Protein AF-A0A960JVF0-F1 (afdb_monomer_lite)

Radius of gyration: 34.91 Å; chains: 1; bounding box: 80×50×101 Å

Foldseek 3Di:
DADPVPRDDDDLCDQADPPPRHGDDNDDPPPPPDDDDDDDDDDDDDDDDDDDDDDDDDPPPPDPPPPDDDDPPDDPPDPDDPDPDDDDPPDDDDDDDDDDPPPDDDDPDDPDPDDDPPDPPPDPDPPPDPPPDPPDDPDPPPPDDDDPPPPDDDPDPDDDDDDDDDDDDDDDDDDDDDD

pLDDT: mean 71.37, std 14.47, range [44.56, 96.88]

Secondary structure (DSSP, 8-state):
-B-TTT--B--TT-SB-TTT-PBP-PPP------------PPP-----------PPPS--TTSGGGS----TTSSSSSSS------------PPPPPPPPTT-PPPPPPPTTS--PPPS---PPPPPPPPTT---PPPPPTT-PPPPPTT-PPPPPPPPPPPPPPPPPPPPPPPPPPP-

Structure (mmCIF, N/CA/C/O backbone):
data_AF-A0A960JVF0-F1
#
_entry.id   AF-A0A960JVF0-F1
#
loop_
_atom_site.group_PDB
_atom_site.id
_atom_site.type_symbol
_atom_site.label_atom_id
_atom_site.label_alt_id
_atom_site.label_comp_id
_atom_site.label_asym_id
_atom_site.label_entity_id
_atom_site.label_seq_id
_atom_site.pdbx_PDB_ins_code
_atom_site.Cartn_x
_atom_site.Cartn_y
_atom_site.Cartn_z
_atom_site.occupancy
_atom_site.B_iso_or_equiv
_atom_site.auth_seq_id
_atom_site.auth_comp_id
_atom_site.auth_asym_id
_atom_site.auth_atom_id
_atom_site.pdbx_PDB_model_num
ATOM 1 N N . MET A 1 1 ? 8.558 -15.688 9.186 1.00 89.00 1 MET A N 1
ATOM 2 C CA . MET A 1 1 ? 7.968 -14.568 9.962 1.00 89.00 1 MET A CA 1
ATOM 3 C C . MET A 1 1 ? 6.830 -13.890 9.194 1.00 89.00 1 MET A C 1
ATOM 5 O O . MET A 1 1 ? 6.878 -13.854 7.971 1.00 89.00 1 MET A O 1
ATOM 9 N N . LYS A 1 2 ? 5.817 -13.329 9.873 1.00 94.06 2 LYS A N 1
ATOM 10 C CA . LYS A 1 2 ? 4.730 -12.577 9.211 1.00 94.06 2 LYS A CA 1
ATOM 11 C C . LYS A 1 2 ? 4.978 -11.075 9.237 1.00 94.06 2 LYS A C 1
ATOM 13 O O . LYS A 1 2 ? 5.350 -10.525 10.271 1.00 94.06 2 LYS A O 1
ATOM 18 N N . CYS A 1 3 ? 4.739 -10.413 8.109 1.00 95.06 3 CYS A N 1
ATOM 19 C CA . CYS A 1 3 ? 4.830 -8.962 8.018 1.00 95.06 3 CYS A CA 1
ATOM 20 C C . CYS A 1 3 ? 3.724 -8.309 8.855 1.00 95.06 3 CYS A C 1
ATOM 22 O O . CYS A 1 3 ? 2.544 -8.586 8.656 1.00 95.06 3 CYS A O 1
ATOM 24 N N . THR A 1 4 ? 4.088 -7.392 9.748 1.00 93.44 4 THR A N 1
ATOM 25 C CA . THR A 1 4 ? 3.124 -6.647 10.574 1.00 93.44 4 THR A CA 1
ATOM 26 C C . THR A 1 4 ? 2.355 -5.587 9.787 1.00 93.44 4 THR A C 1
ATOM 28 O O . THR A 1 4 ? 1.308 -5.140 10.240 1.00 93.44 4 THR A O 1
ATOM 31 N N . SER A 1 5 ? 2.855 -5.189 8.611 1.00 94.44 5 SER A N 1
ATOM 32 C CA . SER A 1 5 ? 2.213 -4.181 7.759 1.00 94.44 5 SER A CA 1
ATOM 33 C C . SER A 1 5 ? 1.138 -4.776 6.845 1.00 94.44 5 SER A C 1
ATOM 35 O O . SER A 1 5 ? 0.071 -4.187 6.714 1.00 94.44 5 SER A O 1
ATOM 37 N N . CYS A 1 6 ? 1.392 -5.934 6.219 1.00 96.06 6 CYS A N 1
ATOM 38 C CA . CYS A 1 6 ? 0.473 -6.529 5.234 1.00 96.06 6 CYS A CA 1
ATOM 39 C C . CYS A 1 6 ? 0.026 -7.968 5.545 1.00 96.06 6 CYS A C 1
ATOM 41 O O . CYS A 1 6 ? -0.842 -8.496 4.857 1.00 96.06 6 CYS A O 1
ATOM 43 N N . GLY A 1 7 ? 0.607 -8.625 6.553 1.00 95.81 7 GLY A N 1
ATOM 44 C CA . GLY A 1 7 ? 0.253 -9.992 6.950 1.00 95.81 7 GLY A CA 1
ATOM 45 C C . GLY A 1 7 ? 0.878 -11.113 6.112 1.00 95.81 7 GLY A C 1
ATOM 46 O O . GLY A 1 7 ? 0.667 -12.278 6.442 1.00 95.81 7 GLY A O 1
ATOM 47 N N . ALA A 1 8 ? 1.656 -10.794 5.071 1.00 96.88 8 ALA A N 1
ATOM 48 C CA . ALA A 1 8 ? 2.312 -11.795 4.232 1.00 96.88 8 ALA A CA 1
ATOM 49 C C . ALA A 1 8 ? 3.371 -12.604 5.002 1.00 96.88 8 ALA A C 1
ATOM 51 O O . ALA A 1 8 ? 4.099 -12.066 5.845 1.00 96.88 8 ALA A O 1
ATOM 52 N N . ASP A 1 9 ? 3.492 -13.887 4.670 1.00 96.69 9 ASP A N 1
ATOM 53 C CA . ASP A 1 9 ? 4.544 -14.770 5.171 1.00 96.69 9 ASP A CA 1
ATOM 54 C C . ASP A 1 9 ? 5.868 -14.504 4.433 1.00 96.69 9 ASP A C 1
ATOM 56 O O . ASP A 1 9 ? 5.905 -14.414 3.208 1.00 96.69 9 ASP A O 1
ATOM 60 N N . ASN A 1 10 ? 6.952 -14.325 5.189 1.00 94.62 10 ASN A N 1
ATOM 61 C CA . ASN A 1 10 ? 8.300 -14.036 4.690 1.00 94.62 10 ASN A CA 1
ATOM 62 C C . ASN A 1 10 ? 9.334 -14.921 5.402 1.00 94.62 10 ASN A C 1
ATOM 64 O O . ASN A 1 10 ? 9.090 -15.404 6.514 1.00 94.62 10 ASN A O 1
ATOM 68 N N . ASP A 1 11 ? 10.500 -15.103 4.783 1.00 93.31 11 ASP A N 1
ATOM 69 C CA . ASP A 1 11 ? 11.630 -15.819 5.381 1.00 93.31 11 ASP A CA 1
ATOM 70 C C . ASP A 1 11 ? 12.202 -15.051 6.588 1.00 93.31 11 ASP A C 1
ATOM 72 O O . ASP A 1 11 ? 12.165 -13.821 6.615 1.00 93.31 11 ASP A O 1
ATOM 76 N N . GLU A 1 12 ? 12.726 -15.751 7.595 1.00 88.94 12 GLU A N 1
ATOM 77 C CA . GLU A 1 12 ? 13.279 -15.121 8.808 1.00 88.94 12 GLU A CA 1
ATOM 78 C C . GLU A 1 12 ? 14.590 -14.361 8.551 1.00 88.94 12 GLU A C 1
ATOM 80 O O . GLU A 1 12 ? 14.943 -13.461 9.310 1.00 88.94 12 GLU A O 1
ATOM 85 N N . SER A 1 13 ? 15.287 -14.669 7.453 1.00 87.38 13 SER A N 1
ATOM 86 C CA . SER A 1 13 ? 16.479 -13.934 7.011 1.00 87.38 13 SER A CA 1
ATOM 87 C C . SER A 1 13 ? 16.157 -12.654 6.220 1.00 87.38 13 SER A C 1
ATOM 89 O O . SER A 1 13 ? 17.052 -11.847 5.939 1.00 87.38 13 SER A O 1
ATOM 91 N N . SER A 1 14 ? 14.886 -12.441 5.854 1.00 90.75 14 SER A N 1
ATOM 92 C CA . SER A 1 14 ? 14.471 -11.307 5.024 1.00 90.75 14 SER A CA 1
ATOM 93 C C . SER A 1 14 ? 14.465 -10.001 5.817 1.00 90.75 14 SER A C 1
ATOM 95 O O . SER A 1 14 ? 13.729 -9.842 6.784 1.00 90.75 14 SER A O 1
ATOM 97 N N . LYS A 1 15 ? 15.240 -9.014 5.352 1.00 92.19 15 LYS A N 1
ATOM 98 C CA . LYS A 1 15 ? 15.258 -7.655 5.927 1.00 92.19 15 LYS A CA 1
ATOM 99 C C . LYS A 1 15 ? 14.008 -6.834 5.577 1.00 92.19 15 LYS A C 1
ATOM 101 O O . LYS A 1 15 ? 13.645 -5.913 6.304 1.00 92.19 15 LYS A O 1
ATOM 106 N N . PHE A 1 16 ? 13.343 -7.165 4.470 1.00 95.56 16 PHE A N 1
ATOM 107 C CA . PHE A 1 16 ? 12.165 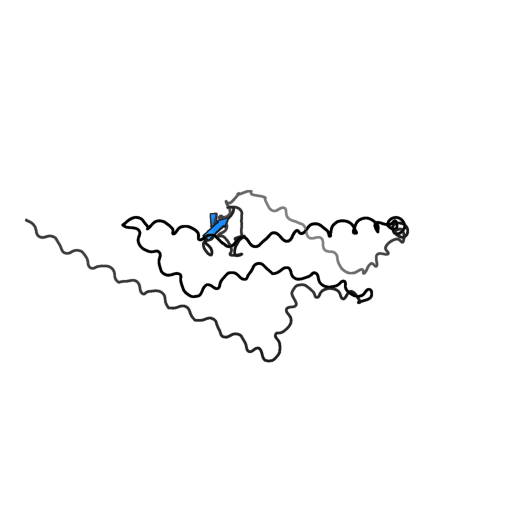-6.460 3.959 1.00 95.56 16 PHE A CA 1
ATOM 108 C C . PHE A 1 16 ? 11.098 -7.452 3.504 1.00 95.56 16 PHE A C 1
ATOM 110 O O . PHE A 1 16 ? 11.411 -8.571 3.100 1.00 95.56 16 PHE A O 1
ATOM 117 N N . CYS A 1 17 ? 9.835 -7.032 3.544 1.00 96.50 17 CYS A N 1
ATOM 118 C CA . CYS A 1 17 ? 8.728 -7.832 3.051 1.00 96.50 17 CYS A CA 1
ATOM 119 C C . CYS A 1 17 ? 8.708 -7.844 1.520 1.00 96.50 17 CYS A C 1
ATOM 121 O O . CYS A 1 17 ? 8.598 -6.788 0.898 1.00 96.50 17 CYS A O 1
ATOM 123 N N . LEU A 1 18 ? 8.719 -9.030 0.910 1.00 95.44 18 LEU A N 1
ATOM 124 C CA . LEU A 1 18 ? 8.698 -9.174 -0.552 1.00 95.44 18 LEU A CA 1
ATOM 125 C C . LEU A 1 18 ? 7.349 -8.794 -1.184 1.00 95.44 18 LEU A C 1
ATOM 127 O O . LEU A 1 18 ? 7.282 -8.557 -2.384 1.00 95.44 18 LEU A O 1
ATOM 131 N N . ALA A 1 19 ? 6.280 -8.717 -0.386 1.00 96.69 19 ALA A N 1
ATOM 132 C CA . ALA A 1 19 ? 4.948 -8.361 -0.868 1.00 96.69 19 ALA A CA 1
ATOM 133 C C . ALA A 1 19 ? 4.690 -6.845 -0.877 1.00 96.69 19 ALA A C 1
ATOM 135 O O . ALA A 1 19 ? 4.054 -6.342 -1.797 1.00 96.69 19 ALA A O 1
ATOM 136 N N . CYS A 1 20 ? 5.146 -6.110 0.146 1.00 96.62 20 CYS A N 1
ATOM 137 C CA . CYS A 1 20 ? 4.831 -4.681 0.302 1.00 96.62 20 CYS A CA 1
ATOM 138 C C . CYS A 1 20 ? 6.050 -3.767 0.488 1.00 96.62 20 CYS A C 1
ATOM 140 O O . CYS A 1 20 ? 5.884 -2.555 0.592 1.00 96.62 20 CYS A O 1
ATOM 142 N N . GLY A 1 21 ? 7.263 -4.319 0.573 1.00 95.00 21 GLY A N 1
ATOM 143 C CA . GLY A 1 21 ? 8.505 -3.559 0.743 1.00 95.00 21 GLY A CA 1
ATOM 144 C C . GLY A 1 21 ? 8.756 -3.013 2.153 1.00 95.00 21 GLY A C 1
ATOM 145 O O . GLY A 1 21 ? 9.802 -2.417 2.393 1.00 95.00 21 GLY A O 1
ATOM 146 N N . SER A 1 22 ? 7.839 -3.209 3.107 1.00 95.56 22 SER A N 1
ATOM 147 C CA . SER A 1 22 ? 8.022 -2.743 4.488 1.00 95.56 22 SER A CA 1
ATOM 148 C C . SER A 1 22 ? 9.182 -3.473 5.165 1.00 95.56 22 SER A C 1
ATOM 150 O O . SER A 1 22 ? 9.319 -4.690 5.022 1.00 95.56 22 SER A O 1
ATOM 152 N N . ALA A 1 23 ? 9.999 -2.743 5.926 1.00 94.25 23 ALA A N 1
ATOM 153 C CA . ALA A 1 23 ? 11.074 -3.336 6.712 1.00 94.25 23 ALA A CA 1
ATOM 154 C C . ALA A 1 23 ? 10.501 -4.342 7.717 1.00 94.25 23 ALA A C 1
ATOM 156 O O . ALA A 1 23 ? 9.546 -4.048 8.441 1.00 94.25 23 ALA A O 1
ATOM 157 N N . LEU A 1 24 ? 11.080 -5.537 7.737 1.00 91.94 24 LEU A N 1
ATOM 158 C CA . LEU A 1 24 ? 10.789 -6.532 8.756 1.00 91.94 24 LEU A CA 1
ATOM 159 C C . LEU A 1 24 ? 11.739 -6.266 9.921 1.00 91.94 24 LEU A C 1
ATOM 161 O O . LEU A 1 24 ? 12.897 -5.915 9.700 1.00 91.94 24 LEU A O 1
ATOM 165 N N . ALA A 1 25 ? 11.238 -6.361 11.155 1.00 81.00 25 ALA A N 1
ATOM 166 C CA . ALA A 1 25 ? 12.070 -6.172 12.337 1.00 81.00 25 ALA A CA 1
ATOM 167 C C . ALA A 1 25 ? 13.251 -7.145 12.242 1.00 81.00 25 ALA A C 1
ATOM 169 O O . ALA A 1 25 ? 13.046 -8.359 12.227 1.00 81.00 25 ALA A O 1
ATOM 170 N N . ALA A 1 26 ? 14.454 -6.594 12.064 1.00 72.94 26 ALA A N 1
ATOM 171 C CA . ALA A 1 26 ? 15.650 -7.390 11.862 1.00 72.94 26 ALA A CA 1
ATOM 172 C C . ALA A 1 26 ? 15.831 -8.309 13.076 1.00 72.94 26 ALA A C 1
ATOM 174 O O . ALA A 1 26 ? 15.629 -7.840 14.202 1.00 72.94 26 ALA A O 1
ATOM 175 N N . PRO A 1 27 ? 16.195 -9.589 12.879 1.00 63.22 27 PRO A N 1
ATOM 176 C CA . PRO A 1 27 ? 16.594 -10.416 14.005 1.00 63.22 27 PRO A CA 1
ATOM 177 C C . PRO A 1 27 ? 17.737 -9.686 14.712 1.00 63.22 27 PRO A C 1
ATOM 179 O O . PRO A 1 27 ? 18.689 -9.257 14.050 1.00 63.22 27 PRO A O 1
ATOM 182 N N . GLU A 1 28 ? 17.596 -9.464 16.023 1.00 63.00 28 GLU A N 1
ATOM 183 C CA . GLU A 1 28 ? 18.642 -8.813 16.808 1.00 63.00 28 GLU A CA 1
ATOM 184 C C . GLU A 1 28 ? 19.957 -9.545 16.530 1.00 63.00 28 GLU A C 1
ATOM 186 O O . GLU A 1 28 ? 19.967 -10.783 16.547 1.00 63.00 28 GLU A O 1
ATOM 191 N N . PRO A 1 29 ? 21.032 -8.820 16.169 1.00 62.38 29 PRO A N 1
ATOM 192 C CA . PRO A 1 29 ? 22.282 -9.453 15.807 1.00 62.38 29 PRO A CA 1
ATOM 193 C C . PRO A 1 29 ? 22.738 -10.263 17.012 1.00 62.38 29 PRO A C 1
ATOM 195 O O . PRO A 1 29 ? 23.089 -9.709 18.050 1.00 62.38 29 PRO A O 1
ATOM 198 N N . VAL A 1 30 ? 22.684 -11.587 16.876 1.00 59.97 30 VAL A N 1
ATOM 199 C CA . VAL A 1 30 ? 23.294 -12.496 17.834 1.00 59.97 30 VAL A CA 1
ATOM 200 C C . VAL A 1 30 ? 24.766 -12.110 17.837 1.00 59.97 30 VAL A C 1
ATOM 202 O O . VAL A 1 30 ? 25.435 -12.262 16.816 1.00 59.97 30 VAL A O 1
ATOM 205 N N . GLU A 1 31 ? 25.222 -11.498 18.929 1.00 60.38 31 GLU A N 1
ATOM 206 C CA . GLU A 1 31 ? 26.589 -11.020 19.092 1.00 60.38 31 GLU A CA 1
ATOM 207 C C . GLU A 1 31 ? 27.537 -12.215 18.967 1.00 60.38 31 GLU A C 1
ATOM 209 O O . GLU A 1 31 ? 27.824 -12.920 19.935 1.00 60.38 31 GLU A O 1
ATOM 214 N N . VAL A 1 32 ? 28.017 -12.480 17.750 1.00 59.12 32 VAL A N 1
ATOM 215 C CA . VAL A 1 32 ? 29.177 -13.340 17.551 1.00 59.12 32 VAL A CA 1
ATOM 216 C C . VAL A 1 32 ? 30.364 -12.499 17.990 1.00 59.12 32 VAL A C 1
ATOM 218 O O . VAL A 1 32 ? 30.940 -11.736 17.218 1.00 59.12 32 VAL A O 1
ATOM 221 N N . ALA A 1 33 ? 30.652 -12.583 19.286 1.00 60.66 33 ALA A N 1
ATOM 222 C CA . ALA A 1 33 ? 31.862 -12.078 19.897 1.00 60.66 33 ALA A CA 1
ATOM 223 C C . ALA A 1 33 ? 33.066 -12.809 19.284 1.00 60.66 33 ALA A C 1
ATOM 225 O O . ALA A 1 33 ? 33.525 -13.819 19.813 1.00 60.66 33 ALA A O 1
ATOM 226 N N . GLU A 1 34 ? 33.572 -12.309 18.160 1.00 62.91 34 GLU A N 1
ATOM 227 C CA . GLU A 1 34 ? 34.904 -12.650 17.676 1.00 62.91 34 GLU A CA 1
ATOM 228 C C . GLU A 1 34 ? 35.796 -11.418 17.813 1.00 62.91 34 GLU A C 1
ATOM 230 O O . GLU A 1 34 ? 35.725 -10.444 17.064 1.00 62.91 34 GLU A O 1
ATOM 235 N N . VAL A 1 35 ? 36.594 -11.467 18.875 1.00 59.81 35 VAL A N 1
ATOM 236 C CA . VAL A 1 35 ? 37.680 -10.551 19.195 1.00 59.81 35 VAL A CA 1
ATOM 237 C C . VAL A 1 35 ? 38.723 -10.654 18.084 1.00 59.81 35 VAL A C 1
ATOM 239 O O . VAL A 1 35 ? 39.473 -11.626 18.037 1.00 59.81 35 VAL A O 1
ATOM 242 N N . VAL A 1 36 ? 38.796 -9.655 17.206 1.00 65.69 36 VAL A N 1
ATOM 243 C CA . VAL A 1 36 ? 39.961 -9.460 16.336 1.00 65.69 36 VAL A CA 1
ATOM 244 C C . VAL A 1 36 ? 40.635 -8.166 16.767 1.00 65.69 36 VAL A C 1
ATOM 246 O O . VAL A 1 36 ? 40.089 -7.075 16.610 1.00 65.69 36 VAL A O 1
ATOM 249 N N . GLU A 1 37 ? 41.798 -8.316 17.395 1.00 65.62 37 GLU A N 1
ATOM 250 C CA . GLU A 1 37 ? 42.626 -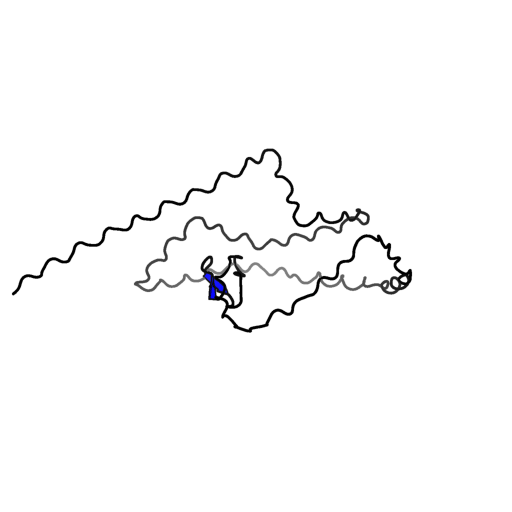7.216 17.876 1.00 65.62 37 GLU A CA 1
ATOM 251 C C . GLU A 1 37 ? 43.060 -6.310 16.706 1.00 65.62 37 GLU A C 1
ATOM 253 O O . GLU A 1 37 ? 43.423 -6.815 15.638 1.00 65.62 37 GLU A O 1
ATOM 258 N N . PRO A 1 38 ? 43.022 -4.975 16.866 1.00 67.06 38 PRO A N 1
ATOM 259 C CA . PRO A 1 38 ? 43.378 -4.049 15.800 1.00 67.06 38 PRO A CA 1
ATOM 260 C C . PRO A 1 38 ? 44.885 -4.100 15.525 1.00 67.06 38 PRO A C 1
ATOM 262 O O . PRO A 1 38 ? 45.700 -3.723 16.364 1.00 67.06 38 PRO A O 1
ATOM 265 N N . VAL A 1 39 ? 45.256 -4.542 14.322 1.00 61.75 39 VAL A N 1
ATOM 266 C CA . VAL A 1 39 ? 46.612 -4.371 13.791 1.00 61.75 39 VAL A CA 1
ATOM 267 C C . VAL A 1 39 ? 46.744 -2.930 13.299 1.00 61.75 39 VAL A C 1
ATOM 269 O O . VAL A 1 39 ? 46.011 -2.501 12.407 1.00 61.75 39 VAL A O 1
ATOM 272 N N . GLU A 1 40 ? 47.661 -2.179 13.905 1.00 64.50 40 GLU A N 1
ATOM 273 C CA . GLU A 1 40 ? 47.968 -0.789 13.564 1.00 64.50 40 GLU A CA 1
ATOM 274 C C . GLU A 1 40 ? 48.508 -0.695 12.127 1.00 64.50 40 GLU A C 1
ATOM 276 O O . GLU A 1 40 ? 49.571 -1.229 11.801 1.00 64.50 40 GLU A O 1
ATOM 281 N N . VAL A 1 41 ? 47.763 -0.019 11.250 1.00 59.31 41 VAL A N 1
ATOM 282 C CA . VAL A 1 41 ? 48.216 0.332 9.902 1.00 59.31 41 VAL A CA 1
ATOM 283 C C . VAL A 1 41 ? 49.022 1.623 9.963 1.00 59.31 41 VAL A C 1
ATOM 285 O O . VAL A 1 41 ? 48.520 2.675 10.343 1.00 59.31 41 VAL A O 1
ATOM 288 N N . VAL A 1 42 ? 50.296 1.506 9.600 1.00 53.94 42 VAL A N 1
ATOM 289 C CA . VAL A 1 42 ? 51.251 2.606 9.472 1.00 53.94 42 VAL A CA 1
ATOM 290 C C . VAL A 1 42 ? 50.911 3.418 8.222 1.00 53.94 42 VAL A C 1
ATOM 292 O O . VAL A 1 42 ? 50.885 2.875 7.116 1.00 53.94 42 VAL A O 1
ATOM 295 N N . ASP A 1 43 ? 50.672 4.716 8.405 1.00 59.69 43 ASP A N 1
ATOM 296 C CA . ASP A 1 43 ? 50.515 5.711 7.348 1.00 59.69 43 ASP A CA 1
ATOM 297 C C . ASP A 1 43 ? 51.709 5.725 6.379 1.00 59.69 43 ASP A C 1
ATOM 299 O O . ASP A 1 43 ? 52.855 5.973 6.765 1.00 59.69 43 ASP A O 1
ATOM 303 N N . ALA A 1 44 ? 51.419 5.523 5.091 1.00 51.47 44 ALA A N 1
ATOM 304 C CA . ALA A 1 44 ? 52.325 5.808 3.985 1.00 51.47 44 ALA A CA 1
ATOM 305 C C . ALA A 1 44 ? 51.641 6.762 2.996 1.00 51.47 44 ALA A C 1
ATOM 307 O O . ALA A 1 44 ? 50.932 6.371 2.072 1.00 51.47 44 ALA A O 1
ATOM 308 N N . ASP A 1 45 ? 51.890 8.039 3.252 1.00 61.84 45 ASP A N 1
ATOM 309 C CA . ASP A 1 45 ? 51.702 9.210 2.403 1.00 61.84 45 ASP A CA 1
ATOM 310 C C . ASP A 1 45 ? 52.385 9.051 1.021 1.00 61.84 45 ASP A C 1
ATOM 312 O O . ASP A 1 45 ? 53.575 8.722 0.974 1.00 61.84 45 ASP A O 1
ATOM 316 N N . LYS A 1 46 ? 51.676 9.302 -0.098 1.00 55.94 46 LYS A N 1
ATOM 317 C CA . LYS A 1 46 ? 52.228 9.901 -1.345 1.00 55.94 46 LYS A CA 1
ATOM 318 C C . LYS A 1 46 ? 51.163 10.117 -2.449 1.00 55.94 46 LYS A C 1
ATOM 320 O O . LYS A 1 46 ? 50.166 9.405 -2.470 1.00 55.94 46 LYS A O 1
ATOM 325 N N . PRO A 1 47 ? 51.359 11.081 -3.380 1.00 63.31 47 PRO A N 1
ATOM 326 C CA . PRO A 1 47 ? 50.302 11.989 -3.820 1.00 63.31 47 PRO A CA 1
ATOM 327 C C . PRO A 1 47 ? 50.034 11.977 -5.342 1.00 63.31 47 PRO A C 1
ATOM 329 O O . PRO A 1 47 ? 50.768 11.368 -6.110 1.00 63.31 47 PRO A O 1
ATOM 332 N N . SER A 1 48 ? 48.989 12.724 -5.718 1.00 58.97 48 SER A N 1
ATOM 333 C CA . SER A 1 48 ? 48.789 13.546 -6.931 1.00 58.97 48 SER A CA 1
ATOM 334 C C . SER A 1 48 ? 49.184 13.048 -8.335 1.00 58.97 48 SER A C 1
ATOM 336 O O . SER A 1 48 ? 50.351 12.825 -8.637 1.00 58.97 48 SER A O 1
ATOM 338 N N . ASP A 1 49 ? 48.171 13.129 -9.209 1.00 57.47 49 ASP A N 1
ATOM 339 C CA . ASP A 1 49 ? 48.188 13.491 -10.637 1.00 57.47 49 ASP A CA 1
ATOM 340 C C . ASP A 1 49 ? 48.958 12.616 -11.643 1.00 57.47 49 ASP A C 1
ATOM 342 O O . ASP A 1 49 ? 50.168 12.737 -11.807 1.00 57.47 49 ASP A O 1
ATOM 346 N N . ALA A 1 50 ? 48.204 11.878 -12.468 1.00 44.56 50 ALA A N 1
ATOM 347 C CA . ALA A 1 50 ? 48.484 11.731 -13.901 1.00 44.56 50 ALA A CA 1
ATOM 348 C C . ALA A 1 50 ? 47.246 11.207 -14.652 1.00 44.56 50 ALA A C 1
ATOM 350 O O . ALA A 1 50 ? 46.799 10.079 -14.449 1.00 44.56 50 ALA A O 1
ATOM 351 N N . ALA A 1 51 ? 46.713 12.029 -15.558 1.00 54.22 51 ALA A N 1
ATOM 352 C CA . ALA A 1 51 ? 45.798 11.602 -16.606 1.00 54.22 51 ALA A CA 1
ATOM 353 C C . ALA A 1 51 ? 46.532 10.640 -17.556 1.00 54.22 51 ALA A C 1
ATOM 355 O O . ALA A 1 51 ? 47.439 11.049 -18.279 1.00 54.22 51 ALA A O 1
ATOM 356 N N . GLY A 1 52 ? 46.148 9.364 -17.538 1.00 44.66 52 GLY A N 1
ATOM 357 C CA . GLY A 1 52 ? 46.608 8.353 -18.485 1.00 44.66 52 GLY A CA 1
ATOM 358 C C . GLY A 1 52 ? 45.488 7.995 -19.453 1.00 44.66 52 GLY A C 1
ATOM 359 O O . GLY A 1 52 ? 44.566 7.273 -19.086 1.00 44.66 52 GLY A O 1
ATOM 360 N N . SER A 1 53 ? 45.577 8.503 -20.683 1.00 53.12 53 SER A N 1
ATOM 361 C CA . SER A 1 53 ? 44.878 7.937 -21.839 1.00 53.12 53 SER A CA 1
ATOM 362 C C . SER A 1 53 ? 45.380 6.507 -22.020 1.00 53.12 53 SER A C 1
ATOM 364 O O . SER A 1 53 ? 46.566 6.305 -22.276 1.00 53.1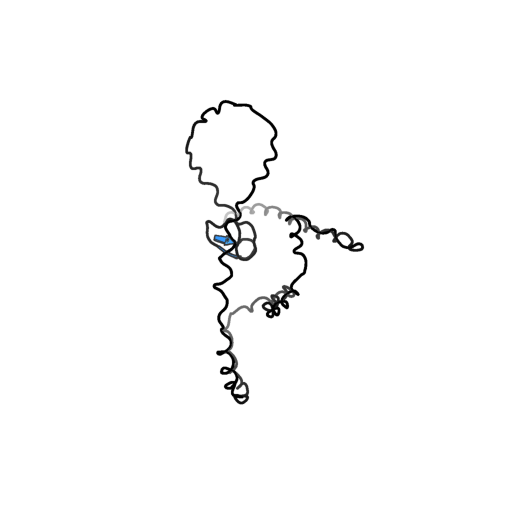2 53 SER A O 1
ATOM 366 N N . VAL A 1 54 ? 44.508 5.520 -21.847 1.00 55.91 54 VAL A N 1
ATOM 367 C CA . VAL A 1 54 ? 44.817 4.128 -22.176 1.00 55.91 54 VAL A CA 1
ATOM 368 C C . VAL A 1 54 ? 44.347 3.908 -23.609 1.00 55.91 54 VAL A C 1
ATOM 370 O O . VAL A 1 54 ? 43.147 3.888 -23.873 1.00 55.91 54 VAL A O 1
ATOM 373 N N . GLU A 1 55 ? 45.297 3.813 -24.539 1.00 50.81 55 GLU A N 1
ATOM 374 C CA . GLU A 1 55 ? 45.043 3.358 -25.906 1.00 50.81 55 GLU A CA 1
ATOM 375 C C . GLU A 1 55 ? 44.601 1.888 -25.862 1.00 50.81 55 GLU A C 1
ATOM 377 O O . GLU A 1 55 ? 45.318 1.027 -25.349 1.00 50.81 55 GLU A O 1
ATOM 382 N N . LEU A 1 56 ? 43.393 1.609 -26.360 1.00 68.12 56 LEU A N 1
ATOM 383 C CA . LEU A 1 56 ? 42.918 0.246 -26.597 1.00 68.12 56 LEU A CA 1
ATOM 384 C C . LEU A 1 56 ? 43.531 -0.280 -27.911 1.00 68.12 56 LEU A C 1
ATOM 386 O O . LEU A 1 56 ? 43.502 0.448 -28.903 1.00 68.12 56 LEU A O 1
ATOM 390 N N . PRO A 1 57 ? 44.054 -1.519 -27.950 1.00 61.22 57 PRO A N 1
ATOM 391 C CA . PRO A 1 57 ? 44.593 -2.116 -29.170 1.00 61.22 57 PRO A CA 1
ATOM 392 C C . PRO A 1 57 ? 43.502 -2.519 -30.181 1.00 61.22 57 PRO A C 1
ATOM 394 O O . PRO A 1 57 ? 42.420 -2.975 -29.815 1.00 61.22 57 PRO A O 1
ATOM 397 N N . ASP A 1 58 ? 43.854 -2.375 -31.459 1.00 61.19 58 ASP A N 1
ATOM 398 C CA . ASP A 1 58 ? 43.037 -2.432 -32.686 1.00 61.19 58 ASP A CA 1
ATOM 399 C C . ASP A 1 58 ? 42.690 -3.864 -33.180 1.00 61.19 58 ASP A C 1
ATOM 401 O O . ASP A 1 58 ? 42.463 -4.080 -34.362 1.00 61.19 58 ASP A O 1
ATOM 405 N N . GLU A 1 59 ? 42.655 -4.880 -32.310 1.00 58.03 59 GLU A N 1
ATOM 406 C CA . GLU A 1 59 ? 42.463 -6.295 -32.714 1.00 58.03 59 GLU A CA 1
ATOM 407 C C . GLU A 1 59 ? 41.042 -6.836 -32.441 1.00 58.03 59 GLU A C 1
ATOM 409 O O . GLU A 1 59 ? 40.863 -7.881 -31.818 1.00 58.03 59 GLU A O 1
ATOM 414 N N . LEU A 1 60 ? 39.997 -6.135 -32.893 1.00 55.91 60 LEU A N 1
ATOM 415 C CA . LEU A 1 60 ? 38.605 -6.628 -32.813 1.00 55.91 60 LEU A CA 1
ATOM 416 C C . LEU A 1 60 ? 37.840 -6.573 -34.152 1.00 55.91 60 LEU A C 1
ATOM 418 O O . LEU A 1 60 ? 36.614 -6.638 -34.161 1.00 55.91 60 LEU A O 1
ATOM 422 N N . ALA A 1 61 ? 38.540 -6.487 -35.287 1.00 56.91 61 ALA A N 1
ATOM 423 C CA . ALA A 1 61 ? 37.921 -6.248 -36.595 1.00 56.91 61 ALA A CA 1
ATOM 424 C C . ALA A 1 61 ? 37.324 -7.480 -37.320 1.00 56.91 61 ALA A C 1
ATOM 426 O O . ALA A 1 61 ? 36.721 -7.296 -38.370 1.00 56.91 61 ALA A O 1
ATOM 427 N N . ASP A 1 62 ? 37.412 -8.708 -36.790 1.00 57.59 62 ASP A N 1
ATOM 428 C CA . ASP A 1 62 ? 37.113 -9.925 -37.582 1.00 57.59 62 ASP A CA 1
ATOM 429 C C . ASP A 1 62 ? 35.994 -10.840 -37.031 1.00 57.59 62 ASP A C 1
ATOM 431 O O . ASP A 1 62 ? 35.976 -12.036 -37.315 1.00 57.59 62 ASP A O 1
ATOM 435 N N . VAL A 1 63 ? 35.037 -10.330 -36.241 1.00 58.03 63 VAL A N 1
ATOM 436 C CA . VAL A 1 63 ? 33.942 -11.171 -35.682 1.00 58.03 63 VAL A CA 1
ATOM 437 C C . VAL A 1 63 ? 32.557 -10.916 -36.297 1.00 58.03 63 VAL A C 1
ATOM 439 O O . VAL A 1 63 ? 31.606 -11.615 -35.954 1.00 58.03 63 VAL A O 1
ATOM 442 N N . ASP A 1 64 ? 32.429 -9.965 -37.226 1.00 58.41 64 ASP A N 1
ATOM 443 C CA . ASP A 1 64 ? 31.126 -9.570 -37.796 1.00 58.41 64 ASP A CA 1
ATOM 444 C C . ASP A 1 64 ? 30.688 -10.439 -38.997 1.00 58.41 64 ASP A C 1
ATOM 446 O O . ASP A 1 64 ? 29.511 -10.488 -39.336 1.00 58.41 64 ASP A O 1
ATOM 450 N N . GLU A 1 65 ? 31.592 -11.220 -39.601 1.00 60.84 65 GLU A N 1
ATOM 451 C CA . GLU A 1 65 ? 31.314 -11.962 -40.849 1.00 60.84 65 GLU A CA 1
ATOM 452 C C . GLU A 1 65 ? 30.761 -13.393 -40.640 1.00 60.84 65 GLU A C 1
ATOM 454 O O . GLU A 1 65 ? 30.731 -14.204 -41.565 1.00 60.84 65 GLU A O 1
ATOM 459 N N . LEU A 1 66 ? 30.303 -13.745 -39.428 1.00 56.88 66 LEU A N 1
ATOM 460 C CA . LEU A 1 66 ? 29.747 -15.082 -39.141 1.00 56.88 66 LEU A CA 1
ATOM 461 C C . LEU A 1 66 ? 28.245 -15.105 -38.801 1.00 56.88 66 LEU A C 1
ATOM 463 O O . LEU A 1 66 ? 27.712 -16.177 -38.512 1.00 56.88 66 LEU A O 1
ATOM 467 N N . ILE A 1 67 ? 27.548 -13.963 -38.854 1.00 62.66 67 ILE A N 1
ATOM 468 C CA . ILE A 1 67 ? 26.121 -13.848 -38.476 1.00 62.66 67 ILE A CA 1
ATOM 469 C C . ILE A 1 67 ? 25.225 -13.518 -39.689 1.00 62.66 67 ILE A C 1
ATOM 471 O O . ILE A 1 67 ? 24.123 -13.005 -39.540 1.00 62.66 67 ILE A O 1
ATOM 475 N N . GLU A 1 68 ? 25.635 -13.857 -40.914 1.00 65.25 68 GLU A N 1
ATOM 476 C CA . GLU A 1 68 ? 24.772 -13.704 -42.097 1.00 65.25 68 GLU A CA 1
ATOM 477 C C . GLU A 1 68 ? 24.589 -15.020 -42.868 1.00 65.25 68 GLU A C 1
ATOM 479 O O . GLU A 1 68 ? 25.267 -15.309 -43.851 1.00 65.25 68 GLU A O 1
ATOM 484 N N . ALA A 1 69 ? 23.610 -15.822 -42.427 1.00 53.59 69 ALA A N 1
ATOM 485 C CA . ALA A 1 69 ? 22.892 -16.791 -43.263 1.00 53.59 69 ALA A CA 1
ATOM 486 C C . ALA A 1 69 ? 21.465 -17.058 -42.707 1.00 53.59 69 ALA A C 1
ATOM 488 O O . ALA A 1 69 ? 21.243 -16.940 -41.502 1.00 53.59 69 ALA A O 1
ATOM 489 N N . PRO A 1 70 ? 20.474 -17.394 -43.560 1.00 59.72 70 PRO A N 1
ATOM 490 C CA . PRO A 1 70 ? 19.110 -16.860 -43.481 1.00 59.72 70 PRO A CA 1
ATOM 491 C C . PRO A 1 70 ? 18.101 -17.792 -42.785 1.00 59.72 70 PRO A C 1
ATOM 493 O O . PRO A 1 70 ? 18.097 -19.000 -43.009 1.00 59.72 70 PRO A O 1
ATOM 496 N N . GLN A 1 71 ? 17.177 -17.227 -41.999 1.00 59.19 71 GLN A N 1
ATOM 497 C CA . GLN A 1 71 ? 16.063 -17.943 -41.343 1.00 59.19 71 GLN A CA 1
ATOM 498 C C . GLN A 1 71 ? 14.682 -17.477 -41.866 1.00 59.19 71 GLN A C 1
ATOM 500 O O . GLN A 1 71 ? 13.710 -17.415 -41.1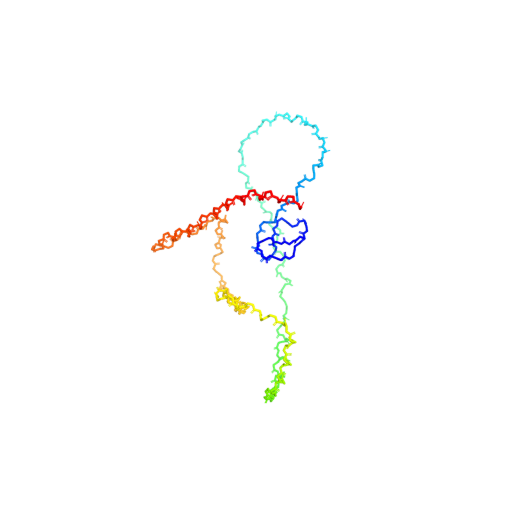21 1.00 59.19 71 GLN A O 1
ATOM 505 N N . GLU A 1 72 ? 14.557 -17.146 -43.156 1.00 60.50 72 GLU A N 1
ATOM 506 C CA . GLU A 1 72 ? 13.305 -16.624 -43.747 1.00 60.50 72 GLU A CA 1
ATOM 507 C C . GLU A 1 72 ? 12.270 -17.690 -44.185 1.00 60.50 72 GLU A C 1
ATOM 509 O O . GLU A 1 72 ? 11.355 -17.375 -44.938 1.00 60.50 72 GLU A O 1
ATOM 514 N N . GLN A 1 73 ? 12.339 -18.951 -43.734 1.00 58.41 73 GLN A N 1
ATOM 515 C CA . GLN A 1 73 ? 11.450 -20.009 -44.268 1.00 58.41 73 GLN A CA 1
ATOM 516 C C . GLN A 1 73 ? 10.522 -20.746 -43.284 1.00 58.41 73 GLN A C 1
ATOM 518 O O . GLN A 1 73 ? 9.924 -21.738 -43.685 1.00 58.41 73 GLN A O 1
ATOM 523 N N . ALA A 1 74 ? 10.301 -20.280 -42.048 1.00 52.84 74 ALA A N 1
ATOM 524 C CA . ALA A 1 74 ? 9.507 -21.062 -41.076 1.00 52.84 74 ALA A CA 1
ATOM 525 C C . ALA A 1 74 ? 8.230 -20.408 -40.501 1.00 52.84 74 ALA A C 1
ATOM 527 O O . ALA A 1 74 ? 7.631 -20.978 -39.595 1.00 52.84 74 ALA A O 1
ATOM 528 N N . VAL A 1 75 ? 7.769 -19.249 -40.991 1.00 56.94 75 VAL A N 1
ATOM 529 C CA . VAL A 1 75 ? 6.625 -18.528 -40.369 1.00 56.94 75 VAL A CA 1
ATOM 530 C C . VAL A 1 75 ? 5.303 -18.577 -41.146 1.00 56.94 75 VAL A C 1
ATOM 532 O O . VAL A 1 75 ? 4.352 -17.902 -40.765 1.00 56.94 75 VAL A O 1
ATOM 535 N N . ALA A 1 76 ? 5.195 -19.387 -42.202 1.00 53.28 76 ALA A N 1
ATOM 536 C CA . ALA A 1 76 ? 3.986 -19.433 -43.033 1.00 53.28 76 ALA A CA 1
ATOM 537 C C . ALA A 1 76 ? 2.947 -20.511 -42.646 1.00 53.28 76 ALA A C 1
ATOM 539 O O . ALA A 1 76 ? 1.906 -20.563 -43.286 1.00 53.28 76 ALA A O 1
ATOM 540 N N . GLU A 1 77 ? 3.166 -21.346 -41.621 1.00 56.03 77 GLU A N 1
ATOM 541 C CA . GLU A 1 77 ? 2.331 -22.551 -41.405 1.00 56.03 77 GLU A CA 1
ATOM 542 C C . GLU A 1 77 ? 1.615 -22.636 -40.039 1.00 56.03 77 GLU A C 1
ATOM 544 O O . GLU A 1 77 ? 1.339 -23.726 -39.553 1.00 56.03 77 GLU A O 1
ATOM 549 N N . ILE A 1 78 ? 1.302 -21.511 -39.378 1.00 58.56 78 ILE A N 1
ATOM 550 C CA . ILE A 1 78 ? 0.639 -21.546 -38.048 1.00 58.56 78 ILE A CA 1
ATOM 551 C C . ILE A 1 78 ? -0.672 -20.744 -37.969 1.00 58.56 78 ILE A C 1
ATOM 553 O O . ILE A 1 78 ? -1.207 -20.533 -36.882 1.00 58.56 78 ILE A O 1
ATOM 557 N N . VAL A 1 79 ? -1.231 -20.305 -39.100 1.00 56.59 79 VAL A N 1
ATOM 558 C CA . VAL A 1 79 ? -2.494 -19.540 -39.136 1.00 56.59 79 VAL A CA 1
ATOM 559 C C . VAL A 1 79 ? -3.554 -20.320 -39.905 1.00 56.59 79 VAL A C 1
ATOM 561 O O . VAL A 1 79 ? -3.971 -19.886 -40.966 1.00 56.59 79 VAL A O 1
ATOM 564 N N . GLU A 1 80 ? -3.994 -21.478 -39.400 1.00 57.94 80 GLU A N 1
ATOM 565 C CA . GLU A 1 80 ? -5.156 -22.157 -40.006 1.00 57.94 80 GLU A CA 1
ATOM 566 C C . GLU A 1 80 ? -6.000 -23.057 -39.080 1.00 57.94 80 GLU A C 1
ATOM 568 O O . GLU A 1 80 ? -6.921 -23.702 -39.564 1.00 57.94 80 GLU A O 1
ATOM 573 N N . ASP A 1 81 ? -5.803 -23.048 -37.754 1.00 54.44 81 ASP A N 1
ATOM 574 C CA . ASP A 1 81 ? -6.653 -23.838 -36.837 1.00 54.44 81 ASP A CA 1
ATOM 575 C C . ASP A 1 81 ? -7.061 -23.048 -35.580 1.00 54.44 81 ASP A C 1
ATOM 577 O O . ASP A 1 81 ? -6.629 -23.301 -34.460 1.00 54.44 81 ASP A O 1
ATOM 581 N N . GLN A 1 82 ? -7.887 -22.018 -35.763 1.00 55.78 82 GLN A N 1
ATOM 582 C CA . GLN A 1 82 ? -8.720 -21.477 -34.682 1.00 55.78 82 GLN A CA 1
ATOM 583 C C . GLN A 1 82 ? -10.168 -21.662 -35.117 1.00 55.78 82 GLN A C 1
ATOM 585 O O . GLN A 1 82 ? -10.822 -20.755 -35.636 1.00 55.78 82 GLN A O 1
ATOM 590 N N . GLY A 1 83 ? -10.627 -22.904 -34.965 1.00 50.78 83 GLY A N 1
ATOM 591 C CA . GLY A 1 83 ? -12.017 -23.279 -35.124 1.00 50.78 83 GLY A CA 1
ATOM 592 C C . GLY A 1 83 ? -12.910 -22.393 -34.259 1.00 50.78 83 GLY A C 1
ATOM 593 O O . GLY A 1 83 ? -12.759 -22.306 -33.042 1.00 50.78 83 GLY A O 1
ATOM 594 N N . VAL A 1 84 ? -13.867 -21.753 -34.921 1.00 52.19 84 VAL A N 1
ATOM 595 C CA . VAL A 1 84 ? -15.068 -21.170 -34.329 1.00 52.19 84 VAL A CA 1
ATOM 596 C C . VAL A 1 84 ? -15.865 -22.282 -33.641 1.00 52.19 84 VAL A C 1
ATOM 598 O O . VAL A 1 84 ? -16.702 -22.948 -34.245 1.00 52.19 84 VAL A O 1
ATOM 601 N N . GLY A 1 85 ? -15.532 -22.529 -32.375 1.00 48.16 85 GLY A N 1
ATOM 602 C CA . GLY A 1 85 ? -16.285 -23.385 -31.470 1.00 48.16 85 GLY A CA 1
ATOM 603 C C . GLY A 1 85 ? -17.527 -22.651 -30.984 1.00 48.16 85 GLY A C 1
ATOM 604 O O . GLY A 1 85 ? -17.427 -21.675 -30.247 1.00 48.16 85 GLY A O 1
ATOM 605 N N . ASP A 1 86 ? -18.664 -23.141 -31.458 1.00 45.75 86 ASP A N 1
ATOM 606 C CA . ASP A 1 86 ? -20.033 -22.737 -31.170 1.00 45.75 86 ASP A CA 1
ATOM 607 C C . ASP A 1 86 ? -20.290 -22.408 -29.686 1.00 45.75 86 ASP A C 1
ATOM 609 O O . ASP A 1 86 ? -19.875 -23.109 -28.759 1.00 45.75 86 ASP A O 1
ATOM 613 N N . GLU A 1 87 ? -20.990 -21.295 -29.509 1.00 54.19 87 GLU A N 1
ATOM 614 C CA . GLU A 1 87 ? -21.406 -20.644 -28.277 1.00 54.19 87 GLU A CA 1
ATOM 615 C C . GLU A 1 87 ? -22.292 -21.571 -27.422 1.00 54.19 87 GLU A C 1
ATOM 617 O O . GLU A 1 87 ? -23.521 -21.539 -27.475 1.00 54.19 87 GLU A O 1
ATOM 622 N N . ALA A 1 88 ? -21.674 -22.409 -26.586 1.00 51.25 88 ALA A N 1
ATOM 623 C CA . ALA A 1 88 ? -22.392 -23.134 -25.546 1.00 51.25 88 ALA A CA 1
ATOM 624 C C . ALA A 1 88 ? -22.798 -22.155 -24.432 1.00 51.25 88 ALA A C 1
ATOM 626 O O . ALA A 1 88 ? -21.992 -21.756 -23.589 1.00 51.25 88 ALA A O 1
ATOM 627 N N . ALA A 1 89 ? -24.074 -21.767 -24.452 1.00 58.12 89 ALA A N 1
ATOM 628 C CA . ALA A 1 89 ? -24.730 -20.964 -23.430 1.00 58.12 89 ALA A CA 1
ATOM 629 C C . ALA A 1 89 ? -24.378 -21.434 -21.999 1.00 58.12 89 ALA A C 1
ATOM 631 O O . ALA A 1 89 ? -24.367 -22.642 -21.736 1.00 58.12 89 ALA A O 1
ATOM 632 N N . PRO A 1 90 ? -24.147 -20.514 -21.041 1.00 63.88 90 PRO A N 1
ATOM 633 C CA . PRO A 1 90 ? -23.882 -20.885 -19.660 1.00 63.88 90 PRO A CA 1
ATOM 634 C C . PRO A 1 90 ? -25.137 -21.527 -19.065 1.00 63.88 90 PRO A C 1
ATOM 636 O O . PRO A 1 90 ? -26.102 -20.850 -18.703 1.00 63.88 90 PRO A O 1
ATOM 639 N N . THR A 1 91 ? -25.138 -22.854 -18.957 1.00 59.94 91 THR A N 1
ATOM 640 C CA . THR A 1 91 ? -26.146 -23.576 -18.184 1.00 59.94 91 THR A CA 1
ATOM 641 C C . THR A 1 91 ? -26.067 -23.073 -16.747 1.00 59.94 91 THR A C 1
ATOM 643 O O . THR A 1 91 ? -25.003 -23.151 -16.129 1.00 59.94 91 THR A O 1
ATOM 646 N N . SER A 1 92 ? -27.169 -22.518 -16.238 1.00 65.81 92 SER A N 1
ATOM 647 C CA . SER A 1 92 ? -27.278 -21.984 -14.882 1.00 65.81 92 SER A CA 1
ATOM 648 C C . SER A 1 92 ? -26.643 -22.924 -13.861 1.00 65.81 92 SER A C 1
ATOM 650 O O . SER A 1 92 ? -27.103 -24.049 -13.667 1.00 65.81 92 SER A O 1
ATOM 652 N N . ALA A 1 93 ? -25.591 -22.445 -13.199 1.00 70.50 93 ALA A N 1
ATOM 653 C CA . ALA A 1 93 ? -25.016 -23.130 -12.057 1.00 70.50 93 ALA A CA 1
ATOM 654 C C . ALA A 1 93 ? -26.099 -23.305 -10.970 1.00 70.50 93 ALA A C 1
ATOM 656 O O . ALA A 1 93 ? -26.863 -22.365 -10.717 1.00 70.50 93 ALA A O 1
ATOM 657 N N . PRO A 1 94 ? -26.197 -24.483 -10.330 1.00 73.81 94 PRO A N 1
ATOM 658 C CA . PRO A 1 94 ? -27.135 -24.699 -9.237 1.00 73.81 94 PRO A CA 1
ATOM 659 C C . PRO A 1 94 ? -26.824 -23.748 -8.075 1.00 73.81 94 PRO A C 1
ATOM 661 O O . PRO A 1 94 ? -25.662 -23.485 -7.763 1.00 73.81 94 PRO A O 1
ATOM 664 N N . ALA A 1 95 ? -27.873 -23.225 -7.438 1.00 76.50 95 ALA A N 1
ATOM 665 C CA . ALA A 1 95 ? -27.739 -22.322 -6.301 1.00 76.50 95 ALA A CA 1
ATOM 666 C C . ALA A 1 95 ? -26.934 -22.984 -5.162 1.00 76.50 95 ALA A C 1
ATOM 668 O O . ALA A 1 95 ? -27.149 -24.167 -4.876 1.00 76.50 95 ALA A O 1
ATOM 669 N N . PRO A 1 96 ? -26.022 -22.250 -4.497 1.00 81.19 96 PRO A N 1
ATOM 670 C CA . PRO A 1 96 ? -25.268 -22.789 -3.372 1.00 81.19 96 PRO A CA 1
ATOM 671 C C . PRO A 1 96 ? -26.209 -23.178 -2.216 1.00 81.19 96 PRO A C 1
ATOM 673 O O . PRO A 1 96 ? -27.243 -22.530 -2.022 1.00 81.19 96 PRO A O 1
ATOM 676 N N . PRO A 1 97 ? -25.873 -24.222 -1.434 1.00 83.06 97 PRO A N 1
ATOM 677 C CA . PRO A 1 97 ? -26.669 -24.619 -0.278 1.00 83.06 97 PRO A CA 1
ATOM 678 C C . PRO A 1 97 ? -26.709 -23.499 0.777 1.00 83.06 97 PRO A C 1
ATOM 680 O O . PRO A 1 97 ? -25.764 -22.709 0.876 1.00 83.06 97 PRO A O 1
ATOM 683 N N . PRO A 1 98 ? -27.780 -23.422 1.589 1.00 82.25 98 PRO A N 1
ATOM 684 C CA . PRO A 1 98 ? -27.874 -22.428 2.649 1.00 82.25 98 PRO A CA 1
ATOM 685 C C . PRO A 1 98 ? -26.765 -22.634 3.699 1.00 82.25 98 PRO A C 1
ATOM 687 O O . PRO A 1 98 ? -26.373 -23.776 3.963 1.00 82.25 98 PRO A O 1
ATOM 690 N N . PRO A 1 99 ? -26.264 -21.553 4.325 1.00 78.44 99 PRO A N 1
ATOM 691 C CA . PRO A 1 99 ? -25.273 -21.660 5.390 1.00 78.44 99 PRO A CA 1
ATOM 692 C C . PRO A 1 99 ? -25.853 -22.381 6.623 1.00 78.44 99 PRO A C 1
ATOM 694 O O . PRO A 1 99 ? -27.063 -22.312 6.867 1.00 78.44 99 PRO A O 1
ATOM 697 N N . PRO A 1 100 ? -25.014 -23.059 7.430 1.00 78.56 100 PRO A N 1
ATOM 698 C CA . PRO A 1 100 ? -25.463 -23.714 8.653 1.00 78.56 100 PRO A CA 1
ATOM 699 C C . PRO A 1 100 ? -26.007 -22.690 9.669 1.00 78.56 100 PRO A C 1
ATOM 701 O O . PRO A 1 100 ? -25.503 -21.563 9.749 1.00 78.56 100 PRO A O 1
ATOM 704 N N . PRO A 1 101 ? -27.012 -23.066 10.483 1.00 80.25 101 PRO A N 1
ATOM 705 C CA . PRO A 1 101 ? -27.537 -22.193 11.527 1.00 80.25 101 PRO A CA 1
ATOM 706 C C . PRO A 1 101 ? -26.430 -21.856 12.537 1.00 80.25 101 PRO A C 1
ATOM 708 O O . PRO A 1 101 ? -25.772 -22.749 13.064 1.00 80.25 101 PRO A O 1
ATOM 711 N N . GLY A 1 102 ? -26.225 -20.563 12.803 1.00 74.81 102 GLY A N 1
ATOM 712 C CA . GLY A 1 102 ? -25.214 -20.070 13.749 1.00 74.81 102 GLY A CA 1
ATOM 713 C C . GLY A 1 102 ? -23.953 -19.479 13.113 1.00 74.81 102 GLY A C 1
ATOM 714 O O . GLY A 1 102 ? -23.115 -18.946 13.837 1.00 74.81 102 GLY A O 1
ATOM 715 N N . ALA A 1 103 ? -23.821 -19.499 11.783 1.00 62.97 103 ALA A N 1
ATOM 716 C CA . ALA A 1 103 ? -22.797 -18.708 11.109 1.00 62.97 103 ALA A CA 1
ATOM 717 C C . ALA A 1 103 ? -23.156 -17.215 11.210 1.00 62.97 103 ALA A C 1
ATOM 719 O O . ALA A 1 103 ? -24.104 -16.744 10.580 1.00 62.97 103 ALA A O 1
ATOM 720 N N . THR A 1 104 ? -22.413 -16.461 12.021 1.00 70.75 104 THR A N 1
ATOM 721 C CA . THR A 1 104 ? -22.460 -14.995 11.991 1.00 70.75 104 THR A CA 1
ATOM 722 C C . THR A 1 104 ? -22.113 -14.514 10.582 1.00 70.75 104 THR A C 1
ATOM 724 O O . THR A 1 104 ? -21.114 -14.984 10.028 1.00 70.75 104 THR A O 1
ATOM 727 N N . PRO A 1 105 ? -22.904 -13.602 9.985 1.00 71.12 105 PRO A N 1
ATOM 728 C CA . PRO A 1 105 ? -22.587 -13.069 8.668 1.00 71.12 105 PRO A CA 1
ATOM 729 C C . PRO A 1 105 ? -21.207 -12.397 8.709 1.00 71.12 105 PRO A C 1
ATOM 731 O O . PRO A 1 105 ? -20.877 -11.761 9.717 1.00 71.12 105 PRO A O 1
ATOM 734 N N . PRO A 1 106 ? -20.387 -12.528 7.650 1.00 75.19 106 PRO A N 1
ATOM 735 C CA . PRO A 1 106 ? -19.141 -11.784 7.573 1.00 75.19 106 PRO A CA 1
ATOM 736 C C . PRO A 1 106 ? -19.444 -10.279 7.659 1.00 75.19 106 PRO A C 1
ATOM 738 O O . PRO A 1 106 ? -20.502 -9.839 7.192 1.00 75.19 106 PRO A O 1
ATOM 741 N N . PRO A 1 107 ? -18.549 -9.478 8.264 1.00 74.88 107 PRO A N 1
ATOM 742 C CA . PRO A 1 107 ? -18.729 -8.034 8.311 1.00 74.88 107 PRO A CA 1
ATOM 743 C C . PRO A 1 107 ? -18.864 -7.478 6.884 1.00 74.88 107 PRO A C 1
ATOM 745 O O . PRO A 1 107 ? -18.264 -8.034 5.956 1.00 74.88 107 PRO A O 1
ATOM 748 N N . PRO A 1 108 ? -19.645 -6.399 6.682 1.00 68.69 108 PRO A N 1
ATOM 749 C CA . PRO A 1 108 ? -19.781 -5.786 5.368 1.00 68.69 108 PRO A CA 1
ATOM 750 C C . PRO A 1 108 ? -18.393 -5.421 4.842 1.00 68.69 108 PRO A C 1
ATOM 752 O O . PRO A 1 108 ? -17.596 -4.811 5.559 1.00 68.69 108 PRO A O 1
ATOM 755 N N . ALA A 1 109 ? -18.101 -5.827 3.603 1.00 60.59 109 ALA A N 1
ATOM 756 C CA . ALA A 1 109 ? -16.856 -5.482 2.935 1.00 60.59 109 ALA A CA 1
ATOM 757 C C . ALA A 1 109 ? -16.659 -3.962 3.020 1.00 60.59 109 ALA A C 1
ATOM 759 O O . ALA A 1 109 ? -17.538 -3.195 2.621 1.00 60.59 109 ALA A O 1
ATOM 760 N N . ALA A 1 110 ? -15.538 -3.539 3.607 1.00 60.66 110 ALA A N 1
ATOM 761 C CA . ALA A 1 110 ? -15.226 -2.130 3.781 1.00 60.66 110 ALA A CA 1
ATOM 762 C C . ALA A 1 110 ? -15.299 -1.418 2.415 1.00 60.66 110 ALA A C 1
ATOM 764 O O . ALA A 1 110 ? -14.631 -1.857 1.474 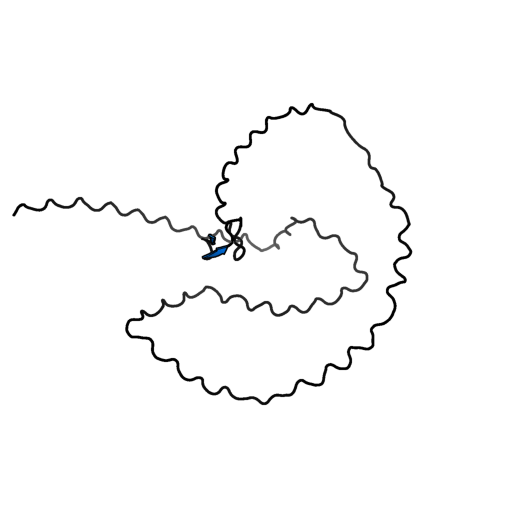1.00 60.66 110 ALA A O 1
ATOM 765 N N . PRO A 1 111 ? -16.081 -0.333 2.271 1.00 58.12 111 PRO A N 1
ATOM 766 C CA . PRO A 1 111 ? -16.085 0.436 1.038 1.00 58.12 111 PRO A CA 1
ATOM 767 C C . PRO A 1 111 ? -14.721 1.115 0.886 1.00 58.12 111 PRO A C 1
ATOM 769 O O . PRO A 1 111 ? -14.363 1.961 1.701 1.00 58.12 111 PRO A O 1
ATOM 772 N N . GLY A 1 112 ? -13.965 0.771 -0.158 1.00 55.34 112 GLY A N 1
ATOM 773 C CA . GLY A 1 112 ? -12.934 1.680 -0.669 1.00 55.34 112 GLY A CA 1
ATOM 774 C C . GLY A 1 112 ? -11.476 1.232 -0.626 1.00 55.34 112 GLY A C 1
ATOM 775 O O . GLY A 1 112 ? -10.609 2.074 -0.832 1.00 55.34 112 GLY A O 1
ATOM 776 N N . TRP A 1 113 ? -11.169 -0.054 -0.456 1.00 52.97 113 TRP A N 1
ATOM 777 C CA . TRP A 1 113 ? -9.872 -0.554 -0.925 1.00 52.97 113 TRP A CA 1
ATOM 778 C C . TRP A 1 113 ? -10.069 -0.925 -2.387 1.00 52.97 113 TRP A C 1
ATOM 780 O O . TRP A 1 113 ? -10.700 -1.934 -2.694 1.00 52.97 113 TRP A O 1
ATOM 790 N N . GLY A 1 114 ? -9.669 -0.001 -3.267 1.00 53.38 114 GLY A N 1
ATOM 791 C CA . GLY A 1 114 ? -9.829 -0.118 -4.710 1.00 53.38 114 GLY A CA 1
ATOM 792 C C . GLY A 1 114 ? -9.444 -1.511 -5.186 1.00 53.38 114 GLY A C 1
ATOM 793 O O . GLY A 1 114 ? -8.477 -2.094 -4.695 1.00 53.38 114 GLY A O 1
ATOM 794 N N . ALA A 1 115 ? -10.235 -2.047 -6.117 1.00 60.84 115 ALA A N 1
ATOM 795 C CA . ALA A 1 115 ? -9.887 -3.275 -6.809 1.00 60.84 115 ALA A CA 1
ATOM 796 C C . ALA A 1 115 ? -8.401 -3.215 -7.204 1.00 60.84 115 ALA A C 1
ATOM 798 O O . ALA A 1 115 ? -7.954 -2.147 -7.649 1.00 60.84 115 ALA A O 1
ATOM 799 N N . PRO A 1 116 ? -7.631 -4.305 -7.018 1.00 61.50 116 PRO A N 1
ATOM 800 C CA . PRO A 1 116 ? -6.268 -4.336 -7.521 1.00 61.50 116 PRO A CA 1
ATOM 801 C C . PRO A 1 116 ? -6.316 -3.908 -8.992 1.00 61.50 116 PRO A C 1
ATOM 803 O O . PRO A 1 116 ? -7.255 -4.306 -9.696 1.00 61.50 116 PRO A O 1
ATOM 806 N N . PRO A 1 117 ? -5.383 -3.051 -9.450 1.00 63.25 117 PRO A N 1
ATOM 807 C CA . PRO A 1 117 ? -5.362 -2.657 -10.849 1.00 63.25 117 PRO A CA 1
ATOM 808 C C . PRO A 1 117 ? -5.405 -3.935 -11.697 1.00 63.25 117 PRO A C 1
ATOM 810 O O . PRO A 1 117 ? -4.790 -4.935 -11.301 1.00 63.25 117 PRO A O 1
ATOM 813 N N . PRO A 1 118 ? -6.167 -3.949 -12.807 1.00 67.19 118 PRO A N 1
ATOM 814 C CA . PRO A 1 118 ? -6.213 -5.121 -13.668 1.00 67.19 118 PRO A CA 1
ATOM 815 C C . PRO A 1 118 ? -4.774 -5.538 -13.998 1.00 67.19 118 PRO A C 1
ATOM 817 O O . PRO A 1 118 ? -3.917 -4.652 -14.120 1.00 67.19 118 PRO A O 1
ATOM 820 N N . PRO A 1 119 ? -4.485 -6.851 -14.104 1.00 60.16 119 PRO A N 1
ATOM 821 C CA . PRO A 1 119 ? -3.151 -7.310 -14.470 1.00 60.16 119 PRO A CA 1
ATOM 822 C C . PRO A 1 119 ? -2.744 -6.538 -15.714 1.00 60.16 119 PRO A C 1
ATOM 824 O O . PRO A 1 119 ? -3.536 -6.485 -16.656 1.00 60.16 119 PRO A O 1
ATOM 827 N N . SER A 1 120 ? -1.589 -5.865 -15.644 1.00 64.00 120 SER A N 1
ATOM 828 C CA . SER A 1 120 ? -1.089 -4.969 -16.683 1.00 64.00 120 SER A CA 1
ATOM 829 C C . SER A 1 120 ? -1.421 -5.554 -18.043 1.00 64.00 120 SER A C 1
ATOM 831 O O . SER A 1 120 ? -0.838 -6.564 -18.436 1.00 64.00 120 SER A O 1
ATOM 833 N N . ALA A 1 121 ? -2.410 -4.963 -18.720 1.00 53.12 121 ALA A N 1
ATOM 834 C CA . ALA A 1 121 ? -2.713 -5.320 -20.090 1.00 53.12 121 ALA A CA 1
ATOM 835 C C . ALA A 1 121 ? -1.388 -5.207 -20.834 1.00 53.12 121 ALA A C 1
ATOM 837 O O . ALA A 1 121 ? -0.738 -4.164 -20.724 1.00 53.12 121 ALA A O 1
ATOM 838 N N . SER A 1 122 ? -0.957 -6.303 -21.463 1.00 57.41 122 SER A N 1
ATOM 839 C CA . SER A 1 122 ? 0.317 -6.412 -22.162 1.00 57.41 122 SER A CA 1
ATOM 840 C C . SER A 1 122 ? 0.556 -5.139 -22.954 1.00 57.41 122 SER A C 1
ATOM 842 O O . SER A 1 122 ? -0.102 -4.898 -23.966 1.00 57.41 122 SER A O 1
ATOM 844 N N . VAL A 1 123 ? 1.442 -4.284 -22.444 1.00 65.81 123 VAL A N 1
ATOM 845 C CA . VAL A 1 123 ? 1.814 -3.067 -23.148 1.00 65.81 123 VAL A CA 1
ATOM 846 C C . VAL A 1 123 ? 2.485 -3.569 -24.423 1.00 65.81 123 VAL A C 1
ATOM 848 O O . VAL A 1 123 ? 3.447 -4.337 -24.311 1.00 65.81 123 VAL A O 1
ATOM 851 N N . PRO A 1 124 ? 1.960 -3.248 -25.619 1.00 68.75 124 PRO A N 1
ATOM 852 C CA . PRO A 1 124 ? 2.592 -3.678 -26.853 1.00 68.75 124 PRO A CA 1
ATOM 853 C C . PRO A 1 124 ? 4.037 -3.189 -26.826 1.00 68.75 124 PRO A C 1
ATOM 855 O O . PRO A 1 124 ? 4.298 -2.048 -26.434 1.00 68.75 124 PRO A O 1
ATOM 858 N N . ALA A 1 125 ? 4.970 -4.076 -27.179 1.00 70.19 125 ALA A N 1
ATOM 859 C CA . ALA A 1 125 ? 6.381 -3.731 -27.236 1.00 70.19 125 ALA A CA 1
ATOM 860 C C . ALA A 1 125 ? 6.536 -2.429 -28.042 1.00 70.19 125 ALA A C 1
ATOM 862 O O . ALA A 1 125 ? 5.911 -2.304 -29.103 1.00 70.19 125 ALA A O 1
ATOM 863 N N . PRO A 1 126 ? 7.295 -1.439 -27.537 1.00 77.69 126 PRO A N 1
ATOM 864 C CA . PRO A 1 126 ? 7.494 -0.206 -28.278 1.00 77.69 126 PRO A CA 1
ATOM 865 C C . PRO A 1 126 ? 8.086 -0.549 -29.652 1.00 77.69 126 PRO A C 1
ATOM 867 O O . PRO A 1 126 ? 8.895 -1.479 -29.748 1.00 77.69 126 PRO A O 1
ATOM 870 N N . PRO A 1 127 ? 7.683 0.161 -30.721 1.00 78.62 127 PRO A N 1
ATOM 871 C CA . PRO A 1 127 ? 8.250 -0.074 -32.038 1.00 78.62 127 PRO A CA 1
ATOM 872 C C . PRO A 1 127 ? 9.775 0.096 -31.978 1.00 78.62 127 PRO A C 1
ATOM 874 O O . PRO A 1 127 ? 10.262 0.922 -31.194 1.00 78.62 127 PRO A O 1
ATOM 877 N N . PRO A 1 128 ? 10.534 -0.665 -32.785 1.00 75.81 128 PRO A N 1
ATOM 878 C CA . PRO A 1 128 ? 11.979 -0.508 -32.843 1.00 75.81 128 PRO A CA 1
ATOM 879 C C . PRO A 1 128 ? 12.306 0.952 -33.158 1.00 75.81 128 PRO A C 1
ATOM 881 O O . PRO A 1 128 ? 11.726 1.552 -34.068 1.00 75.81 128 PRO A O 1
ATOM 884 N N . ALA A 1 129 ? 13.199 1.542 -32.363 1.00 68.31 129 ALA A N 1
ATOM 885 C CA . ALA A 1 129 ? 13.646 2.905 -32.594 1.00 68.31 129 ALA A CA 1
ATOM 886 C C . ALA A 1 129 ? 14.251 3.009 -34.008 1.00 68.31 129 ALA A C 1
ATOM 888 O O . ALA A 1 129 ? 14.928 2.074 -34.446 1.00 68.31 129 ALA A O 1
ATOM 889 N N . PRO A 1 130 ? 14.028 4.117 -34.737 1.00 73.31 130 PRO A N 1
ATOM 890 C CA . PRO A 1 130 ? 14.665 4.310 -36.030 1.00 73.31 130 PRO A CA 1
ATOM 891 C C . PRO A 1 130 ? 16.187 4.270 -35.851 1.00 73.31 130 PRO A C 1
ATOM 893 O O . PRO A 1 130 ? 16.743 4.970 -34.999 1.00 73.31 130 PRO A O 1
ATOM 896 N N . PHE A 1 131 ? 16.850 3.433 -36.649 1.00 59.97 131 PHE A N 1
ATOM 897 C CA . PHE A 1 131 ? 18.306 3.347 -36.694 1.00 59.97 131 PHE A CA 1
ATOM 898 C C . PHE A 1 131 ? 18.889 4.749 -36.934 1.00 59.97 131 PHE A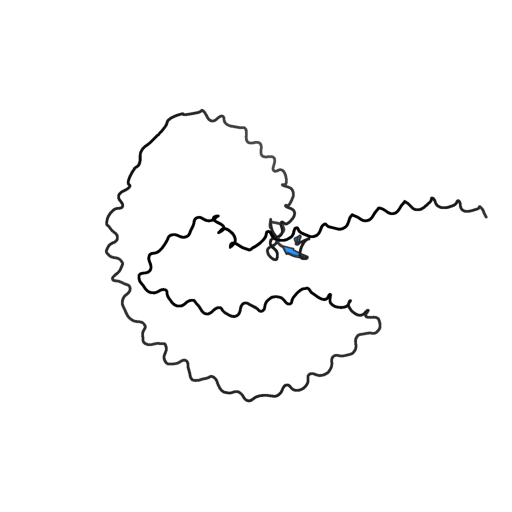 C 1
ATOM 900 O O . PHE A 1 131 ? 18.572 5.393 -37.932 1.00 59.97 131 PHE A O 1
ATOM 907 N N . GLY A 1 132 ? 19.711 5.232 -35.998 1.00 71.25 132 GLY A N 1
ATOM 908 C CA . GLY A 1 132 ? 20.411 6.517 -36.112 1.00 71.25 132 GLY A CA 1
ATOM 909 C C . GLY A 1 132 ? 20.056 7.584 -35.072 1.00 71.25 132 GLY A C 1
ATOM 910 O O . GLY A 1 132 ? 20.594 8.687 -35.149 1.00 71.25 132 GLY A O 1
ATOM 911 N N . ALA A 1 133 ? 19.202 7.299 -34.085 1.00 59.28 133 ALA A N 1
ATOM 912 C CA . ALA A 1 133 ? 19.074 8.198 -32.939 1.00 59.28 133 ALA A CA 1
ATOM 913 C C . ALA A 1 133 ? 20.379 8.179 -32.112 1.00 59.28 133 ALA A C 1
ATOM 915 O O . ALA A 1 133 ? 20.855 7.093 -31.768 1.00 59.28 133 ALA A O 1
ATOM 916 N N . PRO A 1 134 ? 20.978 9.341 -31.783 1.00 69.88 134 PRO A N 1
ATOM 917 C CA . PRO A 1 134 ? 22.151 9.377 -30.921 1.00 69.88 134 PRO A CA 1
ATOM 918 C C . PRO A 1 134 ? 21.788 8.758 -29.571 1.00 69.88 134 PRO A C 1
ATOM 920 O O . PRO A 1 134 ? 20.801 9.154 -28.949 1.00 69.88 134 PRO A O 1
ATOM 923 N N . ILE A 1 135 ? 22.584 7.786 -29.122 1.00 64.38 135 ILE A N 1
ATOM 924 C CA . ILE A 1 135 ? 22.452 7.209 -27.784 1.00 64.38 135 ILE A CA 1
ATOM 925 C C . ILE A 1 135 ? 22.863 8.298 -26.796 1.00 64.38 135 ILE A C 1
ATOM 927 O O . ILE A 1 135 ? 24.038 8.468 -26.478 1.00 64.38 135 ILE A O 1
ATOM 931 N N . THR A 1 136 ? 21.899 9.095 -26.343 1.00 71.00 136 THR A N 1
ATOM 932 C CA . THR A 1 136 ? 22.126 9.972 -25.200 1.00 71.00 136 THR A CA 1
ATOM 933 C C . THR A 1 136 ? 22.314 9.083 -23.978 1.00 71.00 136 THR A C 1
ATOM 935 O O . THR A 1 136 ? 21.439 8.251 -23.715 1.00 71.00 136 THR A O 1
ATOM 938 N N . PRO A 1 137 ? 23.430 9.221 -23.241 1.00 75.81 137 PRO A N 1
ATOM 939 C CA . PRO A 1 137 ? 23.633 8.455 -22.025 1.00 75.81 137 PRO A CA 1
ATOM 940 C C . PRO A 1 137 ? 22.460 8.710 -21.070 1.00 75.81 137 PRO A C 1
ATOM 942 O O . PRO A 1 137 ? 21.954 9.839 -21.012 1.00 75.81 137 PRO A O 1
ATOM 945 N N . PRO A 1 138 ? 21.996 7.680 -20.341 1.00 71.62 138 PRO A N 1
ATOM 946 C CA . PRO A 1 138 ? 20.935 7.865 -19.366 1.00 71.62 138 PRO A CA 1
ATOM 947 C C . PRO A 1 138 ? 21.370 8.929 -18.346 1.00 71.62 138 PRO A C 1
ATOM 949 O O . PRO A 1 138 ? 22.553 8.990 -17.992 1.00 71.62 138 PRO A O 1
ATOM 952 N N . PRO A 1 139 ? 20.449 9.786 -17.872 1.00 70.25 139 PRO A N 1
ATOM 953 C CA . PRO A 1 139 ? 20.781 10.744 -16.828 1.00 70.25 139 PRO A CA 1
ATOM 954 C C . PRO A 1 139 ? 21.292 9.998 -15.584 1.00 70.25 139 PRO A C 1
ATOM 956 O O . PRO A 1 139 ? 20.862 8.869 -15.329 1.00 70.25 139 PRO A O 1
ATOM 959 N N . PRO A 1 140 ? 22.194 10.604 -14.790 1.00 73.31 140 PRO A N 1
ATOM 960 C CA . PRO A 1 140 ? 22.710 9.969 -13.586 1.00 73.31 140 PRO A CA 1
ATOM 961 C C . PRO A 1 140 ? 21.554 9.600 -12.649 1.00 73.31 140 PRO A C 1
ATOM 963 O O . PRO A 1 140 ? 20.694 10.438 -12.347 1.00 73.31 140 PRO A O 1
ATOM 966 N N . SER A 1 141 ? 21.546 8.343 -12.190 1.00 69.88 141 SER A N 1
ATOM 967 C CA . SER A 1 141 ? 20.618 7.843 -11.171 1.00 69.88 141 SER A CA 1
ATOM 968 C C . SER A 1 141 ? 20.568 8.818 -9.996 1.00 69.88 141 SER A C 1
ATOM 970 O O . SER A 1 141 ? 21.562 9.004 -9.300 1.00 69.88 141 SER A O 1
ATOM 972 N N . GLY A 1 142 ? 19.416 9.461 -9.796 1.00 70.81 142 GLY A N 1
ATOM 973 C CA . GLY A 1 142 ? 19.193 10.424 -8.711 1.00 70.81 142 GLY A CA 1
ATOM 974 C C . GLY A 1 142 ? 18.726 11.811 -9.154 1.00 70.81 142 GLY A C 1
ATOM 975 O O . GLY A 1 142 ? 18.270 12.584 -8.315 1.00 70.81 142 GLY A O 1
ATOM 976 N N . SER A 1 143 ? 18.760 12.130 -10.451 1.00 61.09 143 SER A N 1
ATOM 977 C CA . SER A 1 143 ? 18.173 13.382 -10.949 1.00 61.09 143 SER A CA 1
ATOM 978 C C . SER A 1 143 ? 16.660 13.240 -11.108 1.00 61.09 143 SER A C 1
ATOM 980 O O . SER A 1 143 ? 16.158 12.896 -12.176 1.00 61.09 143 SER A O 1
ATOM 982 N N . VAL A 1 144 ? 15.923 13.483 -10.026 1.00 73.31 144 VAL A N 1
ATOM 983 C CA . VAL A 1 144 ? 14.466 13.637 -10.087 1.00 73.31 144 VAL A CA 1
ATOM 984 C C . VAL A 1 144 ? 14.175 14.943 -10.839 1.00 73.31 144 VAL A C 1
ATOM 986 O O . VAL A 1 144 ? 14.656 15.994 -10.406 1.00 73.31 144 VAL A O 1
ATOM 989 N N . PRO A 1 145 ? 13.441 14.920 -11.968 1.00 72.00 145 PRO A N 1
ATOM 990 C CA . PRO A 1 145 ? 13.109 16.146 -12.679 1.00 72.00 145 PRO A CA 1
ATOM 991 C C . PRO A 1 145 ? 12.285 17.067 -11.766 1.00 72.00 145 PRO A C 1
ATOM 993 O O . PRO A 1 145 ? 11.469 16.575 -10.979 1.00 72.00 145 PRO A O 1
ATOM 996 N N . PRO A 1 146 ? 12.478 18.396 -11.845 1.00 74.44 146 PRO A N 1
ATOM 997 C CA . PRO A 1 146 ? 11.671 19.319 -11.062 1.00 74.44 146 PRO A CA 1
ATOM 998 C C . PRO A 1 146 ? 10.187 19.140 -11.424 1.00 74.44 146 PRO A C 1
ATOM 1000 O O . PRO A 1 146 ? 9.868 18.886 -12.591 1.00 74.44 146 PRO A O 1
ATOM 1003 N N . PRO A 1 147 ? 9.268 19.267 -10.450 1.00 74.75 147 PRO A N 1
ATOM 1004 C CA . PRO A 1 147 ? 7.846 19.172 -10.734 1.00 74.75 147 PRO A CA 1
ATOM 1005 C C . PRO A 1 147 ? 7.433 20.278 -11.719 1.00 74.75 147 PRO A C 1
ATOM 1007 O O . PRO A 1 147 ? 8.004 21.375 -11.694 1.00 74.75 147 PRO A O 1
ATOM 1010 N N . PRO A 1 148 ? 6.447 20.020 -12.593 1.00 77.25 148 PRO A N 1
ATOM 1011 C CA . PRO A 1 148 ? 5.997 21.009 -13.559 1.00 77.25 148 PRO A CA 1
ATOM 1012 C C . PRO A 1 148 ? 5.438 22.257 -12.850 1.00 77.25 148 PRO A C 1
ATOM 1014 O O . PRO A 1 148 ? 4.795 22.148 -11.799 1.00 77.25 148 PRO A O 1
ATOM 1017 N N . PRO A 1 149 ? 5.649 23.460 -13.416 1.00 73.88 149 PRO A N 1
ATOM 1018 C CA . PRO A 1 149 ? 5.138 24.694 -12.836 1.00 73.88 149 PRO A CA 1
ATOM 1019 C C . PRO A 1 149 ? 3.607 24.640 -12.740 1.00 73.88 149 PRO A C 1
ATOM 1021 O O . PRO A 1 149 ? 2.921 24.373 -13.724 1.00 73.88 149 PRO A O 1
ATOM 1024 N N . GLY A 1 150 ? 3.072 24.879 -11.540 1.00 77.00 150 GLY A N 1
ATOM 1025 C CA . GLY A 1 150 ? 1.633 24.818 -11.246 1.00 77.00 150 GLY A CA 1
ATOM 1026 C C . GLY A 1 150 ? 1.204 23.610 -10.412 1.00 77.00 150 GLY A C 1
ATOM 1027 O O . GLY A 1 150 ? 0.090 23.603 -9.890 1.00 77.00 150 GLY A O 1
ATOM 1028 N N . TRP A 1 151 ? 2.085 22.627 -10.206 1.00 76.69 151 TRP A N 1
ATOM 1029 C CA . TRP A 1 151 ? 1.882 21.617 -9.170 1.00 76.69 151 TRP A CA 1
ATOM 1030 C C . TRP A 1 151 ? 2.230 22.248 -7.826 1.00 76.69 151 TRP A C 1
ATOM 1032 O O . TRP A 1 151 ? 3.387 22.280 -7.408 1.00 76.69 151 TRP A O 1
ATOM 1042 N N . GLY A 1 152 ? 1.219 22.834 -7.181 1.00 75.56 152 GLY A N 1
ATOM 1043 C CA . GLY A 1 152 ? 1.334 23.260 -5.791 1.00 75.56 152 GLY A CA 1
ATOM 1044 C C . GLY A 1 152 ? 1.845 22.104 -4.932 1.00 75.56 152 GLY A C 1
ATOM 1045 O O . GLY A 1 152 ? 1.618 20.937 -5.257 1.00 75.56 152 GLY A O 1
ATOM 1046 N N . ALA A 1 153 ? 2.558 22.425 -3.851 1.00 80.00 153 ALA A N 1
ATOM 1047 C CA . ALA A 1 153 ? 2.997 21.409 -2.904 1.00 80.00 153 ALA A CA 1
ATOM 1048 C C . ALA A 1 153 ? 1.798 20.523 -2.516 1.00 80.00 153 ALA A C 1
ATOM 1050 O O . ALA A 1 153 ? 0.707 21.063 -2.290 1.00 80.00 153 ALA A O 1
ATOM 1051 N N . PRO A 1 154 ? 1.963 19.187 -2.468 1.00 76.75 154 PRO A N 1
ATOM 1052 C CA . PRO A 1 154 ? 0.883 18.320 -2.025 1.00 76.75 154 PRO A CA 1
ATOM 1053 C C . PRO A 1 154 ? 0.409 18.789 -0.640 1.00 76.75 154 PRO A C 1
ATOM 1055 O O . PRO A 1 154 ? 1.241 19.226 0.166 1.00 76.75 154 PRO A O 1
ATOM 1058 N N . PRO A 1 155 ? -0.905 18.746 -0.351 1.00 81.62 155 PRO A N 1
ATOM 1059 C CA . PRO A 1 155 ? -1.391 19.106 0.972 1.00 81.62 155 PRO A CA 1
ATOM 1060 C C . PRO A 1 155 ? -0.695 18.224 2.020 1.00 81.62 155 PRO A C 1
ATOM 1062 O O . PRO A 1 155 ? -0.412 17.054 1.738 1.00 81.62 155 PRO A O 1
ATOM 1065 N N . PRO A 1 156 ? -0.393 18.758 3.217 1.00 86.38 156 PRO A N 1
ATOM 1066 C CA . PRO A 1 156 ? 0.217 17.957 4.265 1.00 86.38 156 PRO A CA 1
ATOM 1067 C C . PRO A 1 156 ? -0.682 16.755 4.593 1.00 86.38 156 PRO A C 1
ATOM 1069 O O . PRO A 1 156 ? -1.911 16.859 4.481 1.00 86.38 156 PRO A O 1
ATOM 1072 N N . PRO A 1 157 ? -0.098 15.614 4.997 1.00 85.12 157 PRO A N 1
ATOM 1073 C CA . PRO A 1 157 ? -0.888 14.461 5.400 1.00 85.12 157 PRO A CA 1
ATOM 1074 C C . PRO A 1 157 ? -1.817 14.831 6.571 1.00 85.12 157 PRO A C 1
ATOM 1076 O O . PRO A 1 157 ? -1.479 15.711 7.372 1.00 85.12 157 PRO A O 1
ATOM 1079 N N . PRO A 1 158 ? -2.985 14.175 6.698 1.00 88.00 158 PRO A N 1
ATOM 1080 C CA . PRO A 1 158 ? -3.880 14.407 7.823 1.00 88.00 158 PRO A CA 1
ATOM 1081 C C . PRO A 1 158 ? -3.166 14.092 9.141 1.00 88.00 158 PRO A C 1
ATOM 1083 O O . PRO A 1 158 ? -2.465 13.086 9.262 1.00 88.00 158 PRO A O 1
ATOM 1086 N N . VAL A 1 159 ? -3.353 14.956 10.138 1.00 92.25 159 VAL A N 1
ATOM 1087 C CA . VAL A 1 159 ? -2.804 14.744 11.481 1.00 92.25 159 VAL A CA 1
ATOM 1088 C C . VAL A 1 159 ? -3.509 13.529 12.100 1.00 92.25 159 VAL A C 1
ATOM 1090 O O . VAL A 1 159 ? -4.744 13.492 12.087 1.00 92.25 159 VAL A O 1
ATOM 1093 N N . PRO A 1 160 ? -2.776 12.529 12.627 1.00 87.69 160 PRO A N 1
ATOM 1094 C CA . PRO A 1 160 ? -3.403 11.388 13.281 1.00 87.69 160 PRO A CA 1
ATOM 1095 C C . PRO A 1 160 ? -4.215 11.847 14.504 1.00 87.69 160 PRO A C 1
ATOM 1097 O O . PRO A 1 160 ? -3.840 12.827 15.158 1.00 87.69 160 PRO A O 1
ATOM 1100 N N . PRO A 1 161 ? -5.324 11.161 14.841 1.00 88.94 161 PRO A N 1
ATOM 1101 C CA . PRO A 1 161 ? -6.080 11.479 16.044 1.00 88.94 161 PRO A CA 1
ATOM 1102 C C . PRO A 1 161 ? -5.204 11.275 17.292 1.00 88.94 161 PRO A C 1
ATOM 1104 O O . PRO A 1 161 ? -4.313 10.418 17.284 1.00 88.94 161 PRO A O 1
ATOM 1107 N N . PRO A 1 162 ? -5.444 12.033 18.377 1.00 89.75 162 PRO A N 1
ATOM 1108 C CA . PRO A 1 162 ? -4.734 11.812 19.628 1.00 89.75 162 PRO A CA 1
ATOM 1109 C C . PRO A 1 162 ? -4.996 10.386 20.145 1.00 89.75 162 PRO A C 1
ATOM 1111 O O . PRO A 1 162 ? -6.074 9.832 19.900 1.00 89.75 162 PRO A O 1
ATOM 1114 N N . PRO A 1 163 ? -4.036 9.782 20.868 1.00 86.06 163 PRO A N 1
ATOM 1115 C CA . PRO A 1 163 ? -4.236 8.468 21.466 1.00 86.06 163 PRO A CA 1
ATOM 1116 C C . PRO A 1 163 ? -5.429 8.491 22.436 1.00 86.06 163 PRO A C 1
ATOM 1118 O O . PRO A 1 163 ? -5.716 9.536 23.032 1.00 86.06 163 PRO A O 1
ATOM 1121 N N . PRO A 1 164 ? -6.128 7.355 22.626 1.00 85.88 164 PRO A N 1
ATOM 1122 C CA . PRO A 1 164 ? -7.193 7.276 23.612 1.00 85.88 164 PRO A CA 1
ATOM 1123 C C . PRO A 1 164 ? -6.620 7.598 24.994 1.00 85.88 164 PRO A C 1
ATOM 1125 O O . PRO A 1 164 ? -5.603 7.040 25.407 1.00 85.88 164 PRO A O 1
ATOM 1128 N N . VAL A 1 165 ? -7.277 8.505 25.716 1.00 88.44 165 VAL A N 1
ATOM 1129 C CA . VAL A 1 165 ? -6.977 8.729 27.131 1.00 88.44 165 VAL A CA 1
ATOM 1130 C C . VAL A 1 165 ? -7.231 7.427 27.885 1.00 88.44 165 VAL A C 1
ATOM 1132 O O . VAL A 1 165 ? -8.330 6.874 27.818 1.00 88.44 165 VAL A O 1
ATOM 1135 N N . SER A 1 166 ? -6.205 6.915 28.568 1.00 91.56 166 SER A N 1
ATOM 1136 C CA . SER A 1 166 ? -6.329 5.718 29.399 1.00 91.56 166 SER A CA 1
ATOM 1137 C C . SER A 1 166 ? -7.500 5.883 30.360 1.00 91.56 166 SER A C 1
ATOM 1139 O O . SER A 1 166 ? -7.584 6.882 31.079 1.00 91.56 166 SER A O 1
ATOM 1141 N N . ALA A 1 167 ? -8.409 4.907 30.368 1.00 87.00 167 ALA A N 1
ATOM 1142 C CA . ALA A 1 167 ? -9.494 4.886 31.334 1.00 87.00 167 ALA A CA 1
ATOM 1143 C C . ALA A 1 167 ? -8.907 4.888 32.759 1.00 87.00 167 ALA A C 1
ATOM 1145 O O . ALA A 1 167 ? -7.897 4.215 33.000 1.00 87.00 167 ALA A O 1
ATOM 1146 N N . PRO A 1 168 ? -9.506 5.630 33.707 1.00 89.38 168 PRO A N 1
ATOM 1147 C CA . PRO A 1 168 ? -9.085 5.560 35.098 1.00 89.38 168 PRO A CA 1
ATOM 1148 C C . PRO A 1 168 ? -9.228 4.116 35.611 1.00 89.38 168 PRO A C 1
ATOM 1150 O O . PRO A 1 168 ? -10.135 3.399 35.173 1.00 89.38 168 PRO A O 1
ATOM 1153 N N . PRO A 1 169 ? -8.350 3.670 36.528 1.00 90.31 169 PRO A N 1
ATOM 1154 C CA . PRO A 1 169 ? -8.461 2.339 37.110 1.00 90.31 169 PRO A CA 1
ATOM 1155 C C . PRO A 1 169 ? -9.825 2.170 37.800 1.00 90.31 169 PRO A C 1
ATOM 1157 O O . PRO A 1 169 ? -10.366 3.146 38.334 1.00 90.31 169 PRO A O 1
ATOM 1160 N N . PRO A 1 170 ? -10.396 0.950 37.807 1.00 90.69 170 PRO A N 1
ATOM 1161 C CA . PRO A 1 170 ? -11.637 0.698 38.523 1.00 90.69 170 PRO A CA 1
ATOM 1162 C C . PRO A 1 170 ? -11.456 1.008 40.018 1.00 90.69 170 PRO A C 1
ATOM 1164 O O . PRO A 1 170 ? -10.361 0.811 40.558 1.00 90.69 170 PRO A O 1
ATOM 1167 N N . PRO A 1 171 ? -12.510 1.481 40.708 1.00 92.38 171 PRO A N 1
ATOM 1168 C CA . PRO A 1 171 ? -12.449 1.666 42.150 1.00 92.38 171 PRO A CA 1
ATOM 1169 C C . PRO A 1 171 ? -12.162 0.325 42.847 1.00 92.38 171 PRO A C 1
ATOM 1171 O O . PRO A 1 171 ? -12.533 -0.733 42.325 1.00 92.38 171 PRO A O 1
ATOM 1174 N N . PRO A 1 172 ? -11.519 0.343 44.028 1.00 92.94 172 PRO A N 1
ATOM 1175 C CA . PRO A 1 172 ? -11.284 -0.872 44.797 1.00 92.94 172 PRO A CA 1
ATOM 1176 C C . PRO A 1 172 ? -12.610 -1.578 45.107 1.00 92.94 172 PRO A C 1
ATOM 1178 O O . PRO A 1 172 ? -13.626 -0.931 45.372 1.00 92.94 172 PRO A O 1
ATOM 1181 N N . ALA A 1 173 ? -12.592 -2.912 45.082 1.00 91.69 173 ALA A N 1
ATOM 1182 C CA . ALA A 1 173 ? -13.753 -3.719 45.433 1.00 91.69 173 ALA A CA 1
ATOM 1183 C C . ALA A 1 173 ? -14.211 -3.401 46.867 1.00 91.69 173 ALA A C 1
ATOM 1185 O O . ALA A 1 173 ? -13.395 -3.318 47.787 1.00 91.69 173 ALA A O 1
ATOM 1186 N N . ALA A 1 174 ? -15.521 -3.224 47.055 1.00 91.69 174 ALA A N 1
ATOM 1187 C CA . ALA A 1 174 ? -16.094 -3.025 48.379 1.00 91.69 174 ALA A CA 1
ATOM 1188 C C . ALA A 1 174 ? -15.875 -4.280 49.251 1.00 91.69 174 ALA A C 1
ATOM 1190 O O . ALA A 1 174 ? -15.957 -5.400 48.735 1.00 91.69 174 ALA A O 1
ATOM 1191 N N . PRO A 1 175 ? -15.611 -4.125 50.561 1.00 89.25 175 PRO A N 1
ATOM 1192 C CA . PRO A 1 175 ? -15.456 -5.261 51.460 1.00 89.25 175 PRO A CA 1
ATOM 1193 C C . PRO A 1 175 ? -16.757 -6.071 51.528 1.00 89.25 175 PRO A C 1
ATOM 1195 O O . PRO A 1 175 ? -17.844 -5.518 51.692 1.00 89.25 175 PRO A O 1
ATOM 1198 N N . VAL A 1 176 ? -16.632 -7.393 51.402 1.00 91.25 176 VAL A N 1
ATOM 1199 C CA . VAL A 1 176 ? -17.754 -8.333 51.512 1.00 91.25 176 VAL A CA 1
ATOM 1200 C C . VAL A 1 176 ? -18.177 -8.410 52.987 1.00 91.25 176 VAL A C 1
ATOM 1202 O O . VAL A 1 176 ? -17.307 -8.637 53.834 1.00 91.25 176 VAL A O 1
ATOM 1205 N N . PRO A 1 177 ? -19.460 -8.203 53.340 1.00 83.94 177 PRO A N 1
ATOM 1206 C CA . PRO A 1 177 ? -19.894 -8.294 54.730 1.00 83.94 177 PRO A CA 1
ATOM 1207 C C . PRO A 1 177 ? -19.795 -9.745 55.237 1.00 83.94 177 PRO A C 1
ATOM 1209 O O . PRO A 1 177 ? -20.093 -10.672 54.477 1.00 83.94 177 PRO A O 1
ATOM 1212 N N . PRO A 1 178 ? -19.388 -9.965 56.502 1.00 82.00 178 PRO A N 1
ATOM 1213 C CA . PRO A 1 178 ? -19.398 -11.298 57.098 1.00 82.00 178 PRO A CA 1
ATOM 1214 C C . PRO A 1 178 ? -20.836 -11.825 57.239 1.00 82.00 178 PRO A C 1
ATOM 1216 O O . PRO A 1 178 ? -21.761 -11.043 57.469 1.00 82.00 178 PRO A O 1
ATOM 1219 N N . SER A 1 179 ? -20.995 -13.143 57.059 1.00 84.38 179 SER A N 1
ATOM 1220 C CA . SER A 1 179 ? -22.270 -13.881 57.131 1.00 84.38 179 SER A CA 1
ATOM 1221 C C . SER A 1 179 ? -22.806 -14.046 58.547 1.00 84.38 179 SER A C 1
ATOM 1223 O O . SER A 1 179 ? -21.978 -14.202 59.472 1.00 84.38 179 SER A O 1
#

Sequence (179 aa):
MKCTSCGADNDESSKFCLACGSALAAPEPVEVAEVVEPVEVVDADKPSDAAGSVELPDELADVDELIEAPQEQAVAEIVEDQGVGDEAAPTSAPAPPPPPPGATPPPPAAPGWGAPPPPSASVPAPPPAPFGAPITPPPPSGSVPPPPPGWGAPPPPPVPPPPPVSAPPPPPAAPVPPS